Protein AF-A0A815R704-F1 (afdb_monomer_lite)

InterPro domains:
  IPR002048 EF-hand domain [PF13499] (9-71)
  IPR002048 EF-hand domain [PS50222] (6-41)
  IPR002048 EF-hand domain [PS50222] (42-77)
  IPR002048 EF-hand domain [SM00054] (10-38)
  IPR002048 EF-hand domain [SM00054] (46-74)
  IPR002048 EF-hand domain [cd00051] (10-72)
  IPR011992 EF-hand domain pair [SSF47473] (4-73)
  IPR018247 EF-Hand 1, calcium-binding site [PS00018] (19-31)

Organism: NCBI:txid392033

Secondary structure (DSSP, 8-state):
---TT--HHHHHHHHHHH-SS--SEE-HHHHHHHHHHH-TT--HHHHHHHHHHH-SS-SSSEEHHHHHHHHHH-HHHHHHHHHHHSSS--

Structure (mmCIF, N/CA/C/O backbone):
data_AF-A0A815R704-F1
#
_entry.id   AF-A0A815R704-F1
#
loop_
_atom_site.group_PDB
_atom_site.id
_atom_site.type_symbol
_atom_site.label_atom_id
_atom_site.label_alt_id
_atom_site.label_comp_id
_atom_site.label_asym_id
_atom_site.label_entity_id
_atom_site.label_seq_id
_atom_site.pdbx_PDB_ins_code
_atom_site.Cartn_x
_atom_site.Cartn_y
_atom_site.Cartn_z
_atom_site.occupancy
_atom_site.B_iso_or_equiv
_atom_site.auth_seq_id
_atom_site.auth_comp_id
_atom_site.auth_asym_id
_atom_site.auth_atom_id
_atom_site.pdbx_PDB_model_num
ATOM 1 N N . MET A 1 1 ? 15.652 3.063 -0.035 1.00 61.00 1 MET A N 1
ATOM 2 C CA . MET A 1 1 ? 14.702 2.227 -0.803 1.00 61.00 1 MET A CA 1
ATOM 3 C C . MET A 1 1 ? 14.058 1.308 0.216 1.00 61.00 1 MET A C 1
ATOM 5 O O . MET A 1 1 ? 14.807 0.735 0.997 1.00 61.00 1 MET A O 1
ATOM 9 N N . LEU A 1 2 ? 12.726 1.271 0.295 1.00 71.94 2 LEU A N 1
ATOM 10 C CA . LEU A 1 2 ? 12.023 0.529 1.347 1.00 71.94 2 LEU A CA 1
ATOM 11 C C . LEU A 1 2 ? 12.314 -0.970 1.241 1.00 71.94 2 LEU A C 1
ATOM 13 O O . LEU A 1 2 ? 12.362 -1.513 0.136 1.00 71.94 2 LEU A O 1
ATOM 17 N N . GLY A 1 3 ? 12.504 -1.632 2.376 1.00 73.19 3 GLY A N 1
ATOM 18 C CA . GLY A 1 3 ? 12.868 -3.041 2.418 1.00 73.19 3 GLY A CA 1
ATOM 19 C C . GLY A 1 3 ? 12.659 -3.680 3.791 1.00 73.19 3 GLY A C 1
ATOM 20 O O . GLY A 1 3 ? 12.096 -3.055 4.687 1.00 73.19 3 GLY A O 1
ATOM 21 N N . PRO A 1 4 ? 13.119 -4.929 3.977 1.00 75.19 4 PRO A N 1
ATOM 22 C CA . PRO A 1 4 ? 12.912 -5.674 5.218 1.00 75.19 4 PRO A CA 1
ATOM 23 C C . PRO A 1 4 ? 13.543 -5.025 6.453 1.00 75.19 4 PRO A C 1
ATOM 25 O O . PRO A 1 4 ? 13.046 -5.226 7.558 1.00 75.19 4 PRO A O 1
ATOM 28 N N . ASP A 1 5 ? 14.590 -4.228 6.246 1.00 82.06 5 ASP A N 1
ATOM 29 C CA . ASP A 1 5 ? 15.305 -3.503 7.296 1.00 82.06 5 ASP A CA 1
ATOM 30 C C . ASP A 1 5 ? 14.785 -2.068 7.496 1.00 82.06 5 ASP A C 1
ATOM 32 O O . ASP A 1 5 ? 15.339 -1.329 8.309 1.00 82.06 5 ASP A O 1
ATOM 36 N N . SER A 1 6 ? 13.736 -1.659 6.767 1.00 83.06 6 SER A N 1
ATOM 37 C CA . SER A 1 6 ? 13.125 -0.339 6.942 1.00 83.06 6 SER A CA 1
ATOM 38 C C . SER A 1 6 ? 12.450 -0.213 8.301 1.00 83.06 6 SER A C 1
ATOM 40 O O . SER A 1 6 ? 11.806 -1.150 8.793 1.00 83.06 6 SER A O 1
ATOM 42 N N . THR A 1 7 ? 12.586 0.967 8.899 1.00 89.00 7 THR A N 1
ATOM 43 C CA . THR A 1 7 ? 11.950 1.272 10.180 1.00 89.00 7 THR A CA 1
ATOM 44 C C . THR A 1 7 ? 10.447 1.472 10.008 1.00 89.00 7 THR A C 1
ATOM 46 O O . THR A 1 7 ? 9.950 1.731 8.911 1.00 89.00 7 THR A O 1
ATOM 49 N N . ASP A 1 8 ? 9.705 1.364 11.109 1.00 86.94 8 ASP A N 1
ATOM 50 C CA . ASP A 1 8 ? 8.262 1.620 11.095 1.00 86.94 8 ASP A CA 1
ATOM 51 C C . ASP A 1 8 ? 7.953 3.063 10.665 1.00 86.94 8 ASP A C 1
ATOM 53 O O . ASP A 1 8 ? 6.985 3.283 9.942 1.00 86.94 8 ASP A O 1
ATOM 57 N N . ASP A 1 9 ? 8.812 4.023 11.026 1.00 88.62 9 ASP A N 1
ATOM 58 C CA . ASP A 1 9 ? 8.691 5.422 10.605 1.00 88.62 9 ASP A CA 1
ATOM 59 C C . ASP A 1 9 ? 8.870 5.594 9.089 1.00 88.62 9 ASP A C 1
ATOM 61 O O . ASP A 1 9 ? 8.056 6.262 8.455 1.00 88.62 9 ASP A O 1
ATOM 65 N N . GLU A 1 10 ? 9.877 4.954 8.479 1.00 86.81 10 GLU A N 1
ATOM 66 C CA . GLU A 1 10 ? 10.090 5.010 7.021 1.00 86.81 10 GLU A CA 1
ATOM 67 C C . GLU A 1 10 ? 8.910 4.393 6.254 1.00 86.81 10 GLU A C 1
ATOM 69 O O . GLU A 1 10 ? 8.494 4.894 5.207 1.00 86.81 10 GLU A O 1
ATOM 74 N N . ILE A 1 11 ? 8.355 3.300 6.783 1.00 86.38 11 ILE A N 1
ATOM 75 C CA . ILE A 1 11 ? 7.188 2.628 6.205 1.00 86.38 11 ILE A CA 1
ATOM 76 C C . ILE A 1 11 ? 5.942 3.506 6.346 1.00 86.38 11 ILE A C 1
ATOM 78 O O . ILE A 1 11 ? 5.162 3.608 5.400 1.00 86.38 11 ILE A O 1
ATOM 82 N N . HIS A 1 12 ? 5.762 4.157 7.494 1.00 89.25 12 HIS A N 1
ATOM 83 C CA . HIS A 1 12 ? 4.641 5.057 7.746 1.00 89.25 12 HIS A CA 1
ATOM 84 C C . HIS A 1 12 ? 4.709 6.321 6.879 1.00 89.25 12 HIS A C 1
ATOM 86 O O . HIS A 1 12 ? 3.695 6.754 6.330 1.00 89.25 12 HIS A O 1
ATOM 92 N N . GLU A 1 13 ? 5.892 6.916 6.722 1.00 88.56 13 GLU A N 1
ATOM 93 C CA . GLU A 1 13 ? 6.095 8.070 5.843 1.00 88.56 13 GLU A CA 1
ATOM 94 C C . GLU A 1 13 ? 5.761 7.704 4.395 1.00 88.56 13 GLU A C 1
ATOM 96 O O . GLU A 1 13 ? 4.979 8.394 3.743 1.00 88.56 13 GLU A O 1
ATOM 101 N N . ALA A 1 14 ? 6.265 6.563 3.920 1.00 85.94 14 ALA A N 1
ATOM 102 C CA . ALA A 1 14 ? 5.929 6.059 2.598 1.00 85.94 14 ALA A CA 1
ATOM 103 C C . ALA A 1 14 ? 4.427 5.806 2.434 1.00 85.94 14 ALA A C 1
ATOM 105 O O . ALA A 1 14 ? 3.855 6.208 1.427 1.00 85.94 14 ALA A O 1
ATOM 106 N N . PHE A 1 15 ? 3.782 5.190 3.426 1.00 87.19 15 PHE A N 1
ATOM 107 C CA . PHE A 1 15 ? 2.338 4.968 3.430 1.00 87.19 15 PHE A CA 1
ATOM 108 C C . PHE A 1 15 ? 1.566 6.286 3.301 1.00 87.19 15 PHE A C 1
ATOM 110 O O . PHE A 1 15 ? 0.669 6.396 2.478 1.00 87.19 15 PHE A O 1
ATOM 117 N N . THR A 1 16 ? 1.971 7.312 4.049 1.00 88.62 16 THR A N 1
ATOM 118 C CA . THR A 1 16 ? 1.319 8.631 4.024 1.00 88.62 16 THR A CA 1
ATOM 119 C C . THR A 1 16 ? 1.506 9.343 2.680 1.00 88.62 16 THR A C 1
ATOM 121 O O . THR A 1 16 ? 0.642 10.093 2.244 1.00 88.62 16 THR A O 1
ATOM 124 N N . ILE A 1 17 ? 2.635 9.121 2.001 1.00 86.50 17 ILE A N 1
ATOM 125 C CA . ILE A 1 17 ? 2.882 9.656 0.652 1.00 86.50 17 ILE A CA 1
ATOM 126 C C . ILE A 1 17 ? 2.025 8.932 -0.401 1.00 86.50 17 ILE A C 1
ATOM 128 O O . ILE A 1 17 ? 1.677 9.522 -1.426 1.00 86.50 17 ILE A O 1
ATOM 132 N N . LEU A 1 18 ? 1.725 7.652 -0.169 1.00 83.94 18 LEU A N 1
ATOM 133 C CA . LEU A 1 18 ? 0.946 6.798 -1.064 1.00 83.94 18 LEU A CA 1
ATOM 134 C C . LEU A 1 18 ? -0.557 7.045 -0.968 1.00 83.94 18 LEU A C 1
ATOM 136 O O . LEU A 1 18 ? -1.211 7.100 -2.009 1.00 83.94 18 LEU A O 1
ATOM 140 N N . ASP A 1 19 ? -1.053 7.179 0.262 1.00 88.62 19 ASP A N 1
ATOM 141 C CA . ASP A 1 19 ? -2.454 7.398 0.627 1.00 88.62 19 ASP A CA 1
ATOM 142 C C . ASP A 1 19 ? -2.870 8.823 0.240 1.00 88.62 19 ASP A C 1
ATOM 144 O O . ASP A 1 19 ? -2.870 9.765 1.038 1.00 88.62 19 ASP A O 1
ATOM 148 N N . ALA A 1 20 ? -3.133 9.009 -1.051 1.00 87.38 20 ALA A N 1
ATOM 149 C CA . ALA A 1 20 ? -3.340 10.322 -1.641 1.00 87.38 20 ALA A CA 1
ATOM 150 C C . ALA A 1 20 ? -4.693 10.907 -1.228 1.00 87.38 20 ALA A C 1
ATOM 152 O O . ALA A 1 20 ? -4.847 12.132 -1.174 1.00 87.38 20 ALA A O 1
ATOM 153 N N . ASP A 1 21 ? -5.669 10.042 -0.956 1.00 89.00 21 ASP A N 1
ATOM 154 C CA . ASP A 1 21 ? -6.996 10.434 -0.500 1.00 89.00 21 ASP A CA 1
ATOM 155 C C . ASP A 1 21 ? -7.134 10.485 1.033 1.00 89.00 21 ASP A C 1
ATOM 157 O O . ASP A 1 21 ? -8.136 11.006 1.529 1.00 89.00 21 ASP A O 1
ATOM 161 N N . ASN A 1 22 ? -6.092 10.090 1.777 1.00 88.12 22 ASN A N 1
ATOM 162 C CA . ASN A 1 22 ? -6.070 10.002 3.241 1.00 88.12 22 ASN A CA 1
ATOM 163 C C . ASN A 1 22 ? -7.175 9.084 3.790 1.00 88.12 22 ASN A C 1
ATOM 165 O O . ASN A 1 22 ? -7.760 9.356 4.847 1.00 88.12 22 ASN A O 1
ATOM 169 N N . SER A 1 23 ? -7.493 8.012 3.067 1.00 89.38 23 SER A N 1
ATOM 170 C CA . SER A 1 23 ? -8.462 7.003 3.492 1.00 89.38 23 SER A CA 1
ATOM 171 C C . SER A 1 23 ? -7.930 6.107 4.616 1.00 89.38 23 SER A C 1
ATOM 173 O O . SER A 1 23 ? -8.714 5.425 5.285 1.00 89.38 23 SER A O 1
ATOM 175 N N . GLY A 1 24 ? -6.615 6.114 4.859 1.00 89.44 24 GLY A N 1
ATOM 176 C CA . GLY A 1 24 ? -5.932 5.231 5.802 1.00 89.44 24 GLY A CA 1
ATOM 177 C C . GLY A 1 24 ? -5.697 3.824 5.250 1.00 89.44 24 GLY A C 1
ATOM 178 O O . GLY A 1 24 ? -5.331 2.920 6.011 1.00 89.44 24 GLY A O 1
ATOM 179 N N . GLN A 1 25 ? -5.928 3.619 3.951 1.00 92.44 25 GLN A N 1
ATOM 180 C CA . GLN A 1 25 ? -5.783 2.357 3.229 1.00 92.44 25 GLN A CA 1
ATOM 181 C C . GLN A 1 25 ? -5.218 2.647 1.839 1.00 92.44 25 GLN A C 1
ATOM 183 O O . GLN A 1 25 ? -5.442 3.716 1.299 1.00 92.44 25 GLN A O 1
ATOM 188 N N . LEU A 1 26 ? -4.477 1.700 1.267 1.00 89.31 26 LEU A N 1
ATOM 189 C CA . LEU A 1 26 ? -3.918 1.843 -0.074 1.00 89.31 26 LEU A CA 1
ATOM 190 C C . LEU A 1 26 ? -4.678 0.979 -1.060 1.00 89.31 26 LEU A C 1
ATOM 192 O O . LEU A 1 26 ? -4.684 -0.252 -0.937 1.00 89.31 26 LEU A O 1
ATOM 196 N N . ASP A 1 27 ? -5.268 1.616 -2.062 1.00 89.38 27 ASP A N 1
ATOM 197 C CA . ASP A 1 27 ? -5.899 0.909 -3.167 1.00 89.38 27 ASP A CA 1
ATOM 198 C C . ASP A 1 27 ? -4.873 0.473 -4.237 1.00 89.38 27 ASP A C 1
ATOM 200 O O . ASP A 1 27 ? -3.681 0.807 -4.216 1.00 89.38 27 ASP A O 1
ATOM 204 N N . VAL A 1 28 ? -5.332 -0.308 -5.219 1.00 86.88 28 VAL A N 1
ATOM 205 C CA . VAL A 1 28 ? -4.469 -0.766 -6.320 1.00 86.88 28 VAL A CA 1
ATOM 206 C C . VAL A 1 28 ? -3.904 0.388 -7.158 1.00 86.88 28 VAL A C 1
ATOM 208 O O . VAL A 1 28 ? -2.796 0.274 -7.681 1.00 86.88 28 VAL A O 1
ATOM 211 N N . ASN A 1 29 ? -4.634 1.497 -7.290 1.00 87.12 29 ASN A N 1
ATOM 212 C CA . ASN A 1 29 ? -4.232 2.648 -8.093 1.00 87.12 29 ASN A CA 1
ATOM 213 C C . ASN A 1 29 ? -3.128 3.450 -7.395 1.00 87.12 29 ASN A C 1
ATOM 215 O O . ASN A 1 29 ? -2.221 3.956 -8.054 1.00 87.12 29 ASN A O 1
ATOM 219 N N . GLU A 1 30 ? -3.192 3.567 -6.073 1.00 88.69 30 GLU A N 1
ATOM 220 C CA . GLU A 1 30 ? -2.191 4.217 -5.232 1.00 88.69 30 GLU A CA 1
ATOM 221 C C . GLU A 1 30 ? -0.906 3.397 -5.185 1.00 88.69 30 GLU A C 1
ATOM 223 O O . GLU A 1 30 ? 0.180 3.923 -5.444 1.00 88.69 30 GLU A O 1
ATOM 228 N N . LEU A 1 31 ? -1.025 2.080 -5.006 1.00 82.75 31 LEU A N 1
ATOM 229 C CA . LEU A 1 31 ? 0.112 1.164 -5.089 1.00 82.75 31 LEU A CA 1
ATOM 230 C C . LEU A 1 31 ? 0.756 1.181 -6.484 1.00 82.75 31 LEU A C 1
ATOM 232 O O . LEU A 1 31 ? 1.984 1.211 -6.597 1.00 82.75 31 LEU A O 1
ATOM 236 N N . ALA A 1 32 ? -0.044 1.239 -7.553 1.00 81.75 32 ALA A N 1
ATOM 237 C CA . ALA A 1 32 ? 0.450 1.295 -8.930 1.00 81.75 32 ALA A CA 1
ATOM 238 C C . ALA A 1 32 ? 1.278 2.549 -9.247 1.00 81.75 32 ALA A C 1
ATOM 240 O O . ALA A 1 32 ? 2.057 2.528 -10.198 1.00 81.75 32 ALA A O 1
ATOM 241 N N . LYS A 1 33 ? 1.161 3.631 -8.469 1.00 78.38 33 LYS A N 1
ATOM 242 C CA . LYS A 1 33 ? 1.967 4.844 -8.685 1.00 78.38 33 LYS A CA 1
ATOM 243 C C . LYS A 1 33 ? 3.408 4.698 -8.203 1.00 78.38 33 LYS A C 1
ATOM 245 O O . LYS A 1 33 ? 4.291 5.354 -8.746 1.00 78.38 33 LYS A O 1
ATOM 250 N N . VAL A 1 34 ? 3.656 3.860 -7.196 1.00 72.19 34 VAL A N 1
ATOM 251 C CA . VAL A 1 34 ? 4.957 3.819 -6.503 1.00 72.19 34 VAL A CA 1
ATOM 252 C C . VAL A 1 34 ? 5.627 2.464 -6.562 1.00 72.19 34 VAL A C 1
ATOM 254 O O . VAL A 1 34 ? 6.854 2.411 -6.631 1.00 72.19 34 VAL A O 1
ATOM 257 N N . ILE A 1 35 ? 4.868 1.370 -6.606 1.00 72.31 35 ILE A N 1
ATOM 258 C CA . ILE A 1 35 ? 5.457 0.042 -6.769 1.00 72.31 35 ILE A CA 1
ATOM 259 C C . ILE A 1 35 ? 6.348 -0.025 -8.024 1.00 72.31 35 ILE A C 1
ATOM 261 O O . ILE A 1 35 ? 7.446 -0.550 -7.887 1.00 72.31 35 ILE A O 1
ATOM 265 N N . PRO A 1 36 ? 6.019 0.580 -9.187 1.00 68.31 36 PRO A N 1
ATOM 266 C CA . PRO A 1 36 ? 6.938 0.624 -10.331 1.00 68.31 36 PRO A CA 1
ATOM 267 C C . PRO A 1 36 ? 8.256 1.371 -10.074 1.00 68.31 36 PRO A C 1
ATOM 269 O O . PRO A 1 36 ? 9.268 1.061 -10.695 1.00 68.31 36 PRO A O 1
ATOM 272 N N . ALA A 1 37 ? 8.284 2.333 -9.146 1.00 66.88 37 ALA A N 1
ATOM 273 C CA . ALA A 1 37 ? 9.520 3.021 -8.762 1.00 66.88 37 ALA A CA 1
ATOM 274 C C . ALA A 1 37 ? 10.441 2.133 -7.901 1.00 66.88 37 ALA A C 1
ATOM 276 O O . ALA A 1 37 ? 11.647 2.368 -7.835 1.00 66.88 37 ALA A O 1
ATOM 277 N N . ILE A 1 38 ? 9.877 1.114 -7.245 1.00 64.94 38 ILE A N 1
ATOM 278 C CA . ILE A 1 38 ? 10.596 0.152 -6.399 1.00 64.94 38 ILE A CA 1
ATOM 279 C C . ILE A 1 38 ? 10.893 -1.143 -7.180 1.00 64.94 38 ILE A C 1
ATOM 281 O O . ILE A 1 38 ? 11.957 -1.737 -7.022 1.00 64.94 38 ILE A O 1
ATOM 285 N N . MET A 1 39 ? 9.963 -1.561 -8.039 1.00 65.44 39 MET A N 1
ATOM 286 C CA . MET A 1 39 ? 9.975 -2.766 -8.864 1.00 65.44 39 MET A CA 1
ATOM 287 C C . MET A 1 39 ? 9.392 -2.451 -10.255 1.00 65.44 39 MET A C 1
ATOM 289 O O . MET A 1 39 ? 8.181 -2.600 -10.461 1.00 65.44 39 MET A O 1
ATOM 293 N N . PRO A 1 40 ? 10.233 -2.033 -11.216 1.00 66.38 40 PRO A N 1
ATOM 294 C CA . PRO A 1 40 ? 9.790 -1.543 -12.525 1.00 66.38 40 PRO A CA 1
ATOM 295 C C . PRO A 1 40 ? 9.047 -2.579 -13.380 1.00 66.38 40 PRO A C 1
ATOM 297 O O . 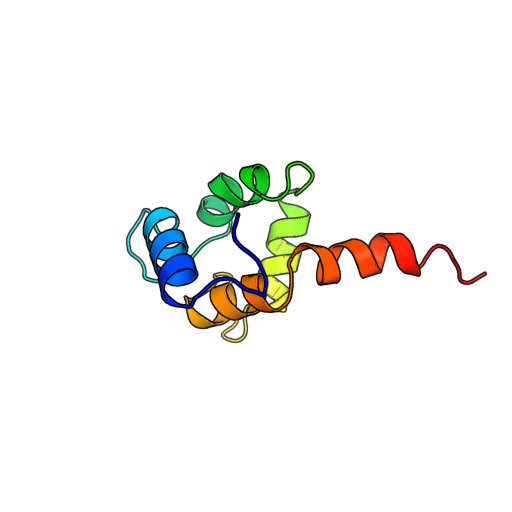PRO A 1 40 ? 8.260 -2.192 -14.238 1.00 66.38 40 PRO A O 1
ATOM 300 N N . ASP A 1 41 ? 9.225 -3.874 -13.107 1.00 69.12 41 ASP A N 1
ATOM 301 C CA . ASP A 1 41 ? 8.577 -4.968 -13.846 1.00 69.12 41 ASP A CA 1
ATOM 302 C C . ASP A 1 41 ? 7.215 -5.389 -13.257 1.00 69.12 41 ASP A C 1
ATOM 304 O O . ASP A 1 41 ? 6.642 -6.409 -13.644 1.00 69.12 41 ASP A O 1
ATOM 308 N N . THR A 1 42 ? 6.678 -4.632 -12.294 1.00 72.25 42 THR A N 1
ATOM 309 C CA . THR A 1 42 ? 5.399 -4.980 -11.661 1.00 72.25 42 THR A CA 1
ATOM 310 C C . THR A 1 42 ? 4.220 -4.607 -12.556 1.00 72.25 42 THR A C 1
ATOM 312 O O . THR A 1 42 ? 4.037 -3.445 -12.915 1.00 72.25 42 THR A O 1
ATOM 315 N N . THR A 1 43 ? 3.370 -5.586 -12.869 1.00 80.81 43 THR A N 1
ATOM 316 C CA . THR A 1 43 ? 2.122 -5.371 -13.620 1.00 80.81 43 THR A CA 1
ATOM 317 C C . THR A 1 43 ? 0.923 -5.165 -12.689 1.00 80.81 43 THR A C 1
ATOM 319 O O . THR A 1 43 ? 0.968 -5.532 -11.514 1.00 80.81 43 THR A O 1
ATOM 322 N N . LEU A 1 44 ? -0.190 -4.633 -13.212 1.00 82.06 44 LEU A N 1
ATOM 323 C CA . LEU A 1 44 ? -1.450 -4.523 -12.458 1.00 82.06 44 LEU A CA 1
ATOM 324 C C . LEU A 1 44 ? -1.942 -5.880 -11.927 1.00 82.06 44 LEU A C 1
ATOM 326 O O . LEU A 1 44 ? -2.432 -5.956 -10.804 1.00 82.06 44 LEU A O 1
ATOM 330 N N . ASP A 1 45 ? -1.776 -6.960 -12.694 1.00 82.38 45 ASP A N 1
ATOM 331 C CA . ASP A 1 45 ? -2.132 -8.317 -12.256 1.00 82.38 45 ASP A CA 1
ATOM 332 C C . ASP A 1 45 ? -1.272 -8.774 -11.067 1.00 82.38 45 ASP A C 1
ATOM 334 O O . ASP A 1 45 ? -1.771 -9.315 -10.073 1.00 82.38 45 ASP A O 1
ATOM 338 N N . THR A 1 46 ? 0.025 -8.460 -11.118 1.00 78.31 46 THR A N 1
ATOM 339 C CA . THR A 1 46 ? 0.949 -8.708 -10.012 1.00 78.31 46 THR A CA 1
ATOM 340 C C . THR A 1 46 ? 0.553 -7.908 -8.771 1.00 78.31 46 THR A C 1
ATOM 342 O O . THR A 1 46 ? 0.535 -8.472 -7.680 1.00 78.31 46 THR A O 1
ATOM 345 N N . LEU A 1 47 ? 0.167 -6.635 -8.920 1.00 81.00 47 LEU A N 1
ATOM 346 C CA . LEU A 1 47 ? -0.319 -5.804 -7.811 1.00 81.00 47 LEU A CA 1
ATOM 347 C C . LEU A 1 47 ? -1.591 -6.372 -7.185 1.00 81.00 47 LEU A C 1
ATOM 349 O O . LEU A 1 47 ? -1.663 -6.508 -5.968 1.00 81.00 47 LEU A O 1
ATOM 353 N N . HIS A 1 48 ? -2.568 -6.778 -7.996 1.00 83.75 48 HIS A N 1
ATOM 354 C CA . HIS A 1 48 ? -3.771 -7.438 -7.491 1.00 83.75 48 HIS A CA 1
ATOM 355 C C . HIS A 1 48 ? -3.447 -8.734 -6.742 1.00 83.75 48 HIS A C 1
ATOM 357 O O . HIS A 1 48 ? -4.038 -9.010 -5.697 1.00 83.75 48 HIS A O 1
ATOM 363 N N . THR A 1 49 ? -2.495 -9.519 -7.247 1.00 82.19 49 THR A N 1
ATOM 364 C CA . THR A 1 49 ? -2.027 -10.740 -6.583 1.00 82.19 49 THR A 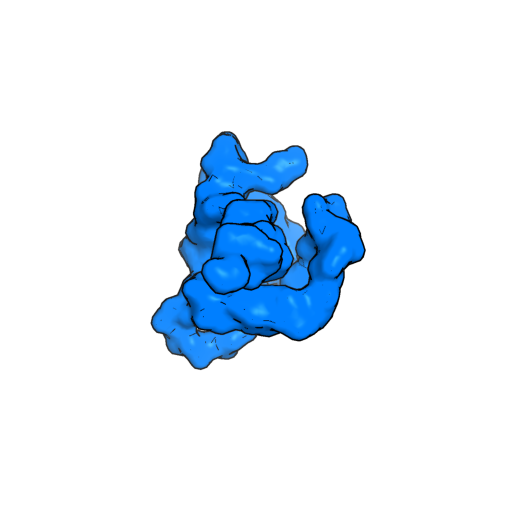CA 1
ATOM 365 C C . THR A 1 49 ? -1.323 -10.430 -5.259 1.00 82.19 49 THR A C 1
ATOM 367 O O . THR A 1 49 ? -1.546 -11.134 -4.275 1.00 82.19 49 THR A O 1
ATOM 370 N N . MET A 1 50 ? -0.513 -9.367 -5.207 1.00 79.75 50 MET A N 1
ATOM 371 C CA . MET A 1 50 ? 0.121 -8.893 -3.974 1.00 79.75 50 MET A CA 1
ATOM 372 C C . MET A 1 50 ? -0.931 -8.472 -2.949 1.00 79.75 50 MET A C 1
ATOM 374 O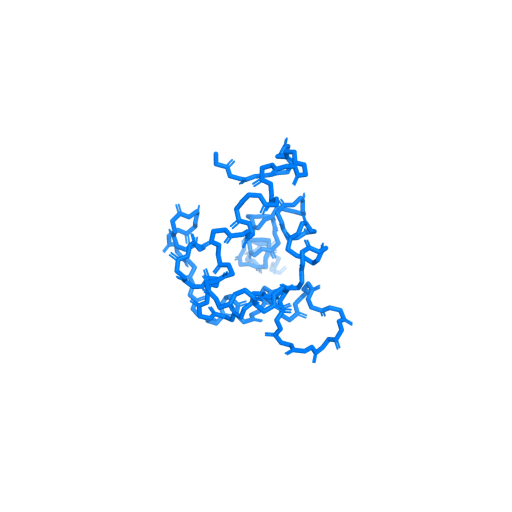 O . MET A 1 50 ? -0.902 -8.977 -1.830 1.00 79.75 50 MET A O 1
ATOM 378 N N . ILE A 1 51 ? -1.884 -7.615 -3.332 1.00 84.62 51 ILE A N 1
ATOM 379 C CA . ILE A 1 51 ? -2.946 -7.140 -2.436 1.00 84.62 51 ILE A CA 1
ATOM 380 C C . ILE A 1 51 ? -3.682 -8.336 -1.847 1.00 84.62 51 ILE A C 1
ATOM 382 O O . ILE A 1 51 ? -3.624 -8.531 -0.643 1.00 84.62 51 ILE A O 1
ATOM 386 N N . ARG A 1 52 ? -4.225 -9.232 -2.681 1.00 83.94 52 ARG A N 1
ATOM 387 C CA . ARG A 1 52 ? -4.965 -10.426 -2.225 1.00 83.94 52 ARG A CA 1
ATOM 388 C C . ARG A 1 52 ? -4.201 -11.320 -1.249 1.00 83.94 52 ARG A C 1
ATOM 390 O O . ARG A 1 52 ? -4.812 -12.109 -0.534 1.00 83.94 52 ARG A O 1
ATOM 397 N N . ARG A 1 53 ? -2.870 -11.278 -1.272 1.00 81.88 53 ARG A N 1
ATOM 398 C CA . ARG A 1 53 ? -2.027 -12.104 -0.411 1.00 81.88 53 ARG A CA 1
ATOM 399 C C . ARG A 1 53 ? -1.818 -11.498 0.975 1.00 81.88 53 ARG A C 1
ATOM 401 O O . ARG A 1 53 ? -1.648 -12.248 1.940 1.00 81.88 53 ARG A O 1
ATOM 408 N N . TYR A 1 54 ? -1.778 -10.173 1.065 1.00 83.56 54 TYR A N 1
ATOM 409 C CA . TYR A 1 54 ? -1.524 -9.454 2.314 1.00 83.56 54 TYR A CA 1
ATOM 410 C C . TYR A 1 54 ? -2.787 -8.847 2.927 1.00 83.56 54 TYR A C 1
ATOM 412 O O . TYR A 1 54 ? -2.804 -8.686 4.146 1.00 83.56 54 TYR A O 1
ATOM 420 N N . ASP A 1 55 ? -3.817 -8.620 2.113 1.00 85.81 55 ASP A N 1
ATOM 421 C CA . ASP A 1 55 ? -5.182 -8.246 2.475 1.00 85.81 55 ASP A CA 1
ATOM 422 C C . ASP A 1 55 ? -5.817 -9.364 3.320 1.00 85.81 55 ASP A C 1
ATOM 424 O O . ASP A 1 55 ? -6.161 -10.446 2.832 1.00 85.81 55 ASP A O 1
ATOM 428 N N . LYS A 1 56 ? -5.895 -9.130 4.631 1.00 86.06 56 LYS A N 1
ATOM 429 C CA . LYS A 1 56 ? -6.474 -10.070 5.599 1.00 86.06 56 LYS A CA 1
ATOM 430 C C . LYS A 1 56 ? -7.922 -9.752 5.926 1.00 86.06 56 LYS A C 1
ATOM 432 O O . LYS A 1 56 ? -8.623 -10.632 6.430 1.00 86.06 56 LYS A O 1
ATOM 437 N N . ASN A 1 57 ? -8.334 -8.505 5.741 1.00 85.69 57 ASN A N 1
ATOM 438 C CA . ASN A 1 57 ? -9.693 -8.050 6.009 1.00 85.69 57 ASN A CA 1
ATOM 439 C C . ASN A 1 57 ? -10.611 -8.181 4.776 1.00 85.69 57 ASN A C 1
ATOM 441 O O . ASN A 1 57 ? -11.823 -8.031 4.920 1.00 85.69 57 ASN A O 1
ATOM 445 N N . TYR A 1 58 ? -10.059 -8.580 3.628 1.00 85.56 58 TYR A N 1
ATOM 446 C CA . TYR A 1 58 ? -10.723 -8.819 2.348 1.00 85.56 58 TYR A CA 1
ATOM 447 C C . TYR A 1 58 ? -11.432 -7.584 1.784 1.00 85.56 58 TYR A C 1
ATOM 449 O O . TYR A 1 58 ? -12.485 -7.703 1.146 1.00 85.56 58 TYR A O 1
ATOM 457 N N . ASP A 1 59 ? -10.875 -6.397 2.020 1.00 88.56 59 ASP A N 1
ATOM 458 C CA . ASP A 1 59 ? -11.419 -5.139 1.505 1.00 88.56 59 ASP A CA 1
ATOM 459 C C . ASP A 1 59 ? -10.821 -4.725 0.147 1.00 88.56 59 ASP A C 1
ATOM 461 O O . ASP A 1 59 ? -11.273 -3.747 -0.451 1.00 88.56 59 ASP A O 1
ATOM 465 N N . ASN A 1 60 ? -9.893 -5.525 -0.393 1.00 86.94 60 ASN A N 1
ATOM 466 C CA . ASN A 1 60 ? -9.120 -5.273 -1.611 1.00 86.94 60 ASN A CA 1
ATOM 467 C C . ASN A 1 60 ? -8.217 -4.033 -1.543 1.00 86.94 60 ASN A C 1
ATOM 469 O O . ASN A 1 60 ? -7.835 -3.493 -2.586 1.00 86.94 60 ASN A O 1
ATOM 473 N N . GLN A 1 61 ? -7.864 -3.600 -0.341 1.00 90.69 61 GLN A N 1
ATOM 474 C CA . GLN A 1 61 ? -6.941 -2.515 -0.053 1.00 90.69 61 GLN A CA 1
ATOM 475 C C . GLN A 1 61 ? -5.885 -3.018 0.939 1.00 90.69 61 GLN A C 1
ATOM 477 O O . GLN A 1 61 ? -5.944 -4.144 1.427 1.00 90.69 61 GLN A O 1
ATOM 482 N N . LEU A 1 62 ? -4.851 -2.216 1.183 1.00 90.06 62 LEU A N 1
ATOM 483 C CA . LEU A 1 62 ? -3.856 -2.515 2.209 1.00 90.06 62 LEU A CA 1
ATOM 484 C C . LEU A 1 62 ? -3.880 -1.431 3.271 1.00 90.06 62 LEU A C 1
ATOM 486 O O . LEU A 1 62 ? -3.505 -0.289 3.011 1.00 90.06 62 LEU A O 1
ATOM 490 N N . ASN A 1 63 ? -4.248 -1.792 4.494 1.00 91.69 63 ASN A N 1
ATOM 491 C CA . ASN A 1 63 ? -4.012 -0.907 5.631 1.00 91.69 63 ASN A CA 1
ATOM 492 C C . ASN A 1 63 ? -2.514 -0.874 5.994 1.00 91.69 63 ASN A C 1
ATOM 494 O O . ASN A 1 63 ? -1.717 -1.709 5.556 1.00 91.69 63 ASN A O 1
ATOM 498 N N . LEU A 1 64 ? -2.119 0.075 6.847 1.00 89.94 64 LEU A N 1
ATOM 499 C CA . LEU A 1 64 ? -0.722 0.262 7.260 1.00 89.94 64 LEU A CA 1
ATOM 500 C C . LEU A 1 64 ? -0.055 -1.030 7.765 1.00 89.94 64 LEU A C 1
ATOM 502 O O . LEU A 1 64 ? 1.113 -1.287 7.467 1.00 89.94 64 LEU A O 1
ATOM 506 N N . ASN A 1 65 ? -0.776 -1.865 8.516 1.00 90.38 65 ASN A N 1
ATOM 507 C CA . ASN A 1 65 ? -0.222 -3.107 9.053 1.00 90.38 65 ASN A CA 1
ATOM 508 C C . ASN A 1 65 ? 0.042 -4.133 7.938 1.00 90.38 65 ASN A C 1
ATOM 510 O O . ASN A 1 65 ? 1.079 -4.798 7.919 1.00 90.38 65 ASN A O 1
ATOM 514 N N . GLU A 1 66 ? -0.867 -4.251 6.976 1.00 89.44 66 GLU A N 1
ATOM 515 C CA . GLU A 1 66 ? -0.709 -5.145 5.826 1.00 89.44 66 GLU A CA 1
ATOM 516 C C . GLU A 1 66 ? 0.397 -4.665 4.888 1.00 89.44 66 GLU A C 1
ATOM 518 O O . GLU A 1 66 ? 1.241 -5.467 4.480 1.00 89.44 66 GLU A O 1
ATOM 523 N N . PHE A 1 67 ? 0.470 -3.355 4.643 1.00 86.62 67 PHE A N 1
ATOM 524 C CA . PHE A 1 67 ? 1.554 -2.733 3.889 1.00 86.62 67 PHE A CA 1
ATOM 525 C C . PHE A 1 67 ? 2.915 -2.951 4.566 1.00 86.62 67 PHE A C 1
ATOM 527 O O . PHE A 1 67 ? 3.877 -3.368 3.924 1.00 86.62 67 PHE A O 1
ATOM 534 N N . THR A 1 68 ? 2.990 -2.792 5.890 1.00 87.00 68 THR A N 1
ATOM 535 C CA . THR A 1 68 ? 4.207 -3.071 6.669 1.00 87.00 68 THR A CA 1
ATOM 536 C C . THR A 1 68 ? 4.649 -4.522 6.507 1.00 87.00 68 THR A C 1
ATOM 538 O O . THR A 1 68 ? 5.834 -4.798 6.320 1.00 87.00 68 THR A O 1
ATOM 541 N N . ARG A 1 69 ? 3.708 -5.473 6.533 1.00 84.31 69 ARG A N 1
ATOM 542 C CA . ARG A 1 69 ? 4.007 -6.896 6.307 1.00 84.31 69 ARG A CA 1
ATOM 543 C C . ARG A 1 69 ? 4.466 -7.176 4.880 1.00 84.31 69 ARG A C 1
ATOM 545 O O . ARG A 1 69 ? 5.301 -8.058 4.703 1.00 84.31 69 ARG A O 1
ATOM 552 N N . LEU A 1 70 ? 3.959 -6.443 3.895 1.00 82.19 70 LEU A N 1
ATOM 553 C CA . LEU A 1 70 ? 4.405 -6.526 2.506 1.00 82.19 70 LEU A CA 1
ATOM 554 C C . LEU A 1 70 ? 5.850 -6.017 2.351 1.00 82.19 70 LEU A C 1
ATOM 556 O O . LEU A 1 70 ? 6.684 -6.708 1.764 1.00 82.19 70 LEU A O 1
ATOM 560 N N . ILE A 1 71 ? 6.189 -4.872 2.955 1.00 81.88 71 ILE A N 1
ATOM 561 C CA . ILE A 1 71 ? 7.550 -4.310 2.923 1.00 81.88 71 ILE A CA 1
ATOM 562 C C . ILE A 1 71 ? 8.535 -5.202 3.690 1.00 81.88 71 ILE A C 1
ATOM 564 O O . ILE A 1 71 ? 9.585 -5.571 3.160 1.00 81.88 71 ILE A O 1
ATOM 568 N N . LYS A 1 72 ? 8.166 -5.625 4.906 1.00 80.56 72 LYS A N 1
ATOM 569 C CA . LYS A 1 72 ? 9.014 -6.466 5.764 1.00 80.56 72 LYS A CA 1
ATOM 570 C C . LYS A 1 72 ? 9.125 -7.916 5.296 1.00 80.56 72 LYS A C 1
ATOM 572 O O . LYS A 1 72 ? 10.167 -8.543 5.469 1.00 80.56 72 LYS A O 1
ATOM 577 N N . GLY A 1 73 ? 8.071 -8.450 4.679 1.00 74.25 73 GLY A N 1
ATOM 578 C CA . GLY A 1 73 ? 8.060 -9.782 4.066 1.00 74.25 73 GLY A CA 1
ATOM 579 C C . GLY A 1 73 ? 8.952 -9.876 2.826 1.00 74.25 73 GLY A C 1
ATOM 580 O O . GLY A 1 73 ? 9.434 -10.957 2.490 1.00 74.25 73 GLY A O 1
ATOM 581 N N . GLY A 1 74 ? 9.252 -8.731 2.207 1.00 66.25 74 GLY A N 1
ATOM 582 C CA . GLY A 1 74 ? 10.068 -8.625 1.012 1.00 66.25 74 GLY A CA 1
ATOM 583 C C . GLY A 1 74 ? 9.236 -8.874 -0.240 1.00 66.25 74 GLY A C 1
ATOM 584 O O . GLY A 1 74 ? 9.046 -10.016 -0.654 1.00 66.25 74 GLY A O 1
ATOM 585 N N . ILE A 1 75 ? 8.830 -7.786 -0.896 1.00 62.94 75 ILE A N 1
ATOM 586 C CA . ILE A 1 75 ? 8.099 -7.804 -2.173 1.00 62.94 75 ILE A CA 1
ATOM 587 C C . ILE A 1 75 ? 8.831 -8.670 -3.225 1.00 62.94 75 ILE A C 1
ATOM 589 O O . ILE A 1 75 ? 8.212 -9.434 -3.962 1.00 62.94 75 ILE A O 1
ATOM 593 N N . GLY A 1 76 ? 10.170 -8.639 -3.226 1.00 54.12 76 GLY A N 1
ATOM 594 C CA . GLY A 1 76 ? 11.007 -9.432 -4.132 1.00 54.12 76 GLY A CA 1
ATOM 595 C C . GLY A 1 76 ? 11.123 -10.924 -3.797 1.00 54.12 76 GLY A C 1
ATOM 596 O O . GLY A 1 76 ? 11.485 -11.703 -4.673 1.00 54.12 76 GLY A O 1
ATOM 597 N N . ARG A 1 77 ? 10.817 -11.362 -2.567 1.00 54.62 77 ARG A N 1
ATOM 598 C CA . ARG A 1 77 ? 10.871 -12.794 -2.214 1.00 54.62 77 ARG A CA 1
ATOM 599 C C . ARG A 1 77 ? 9.565 -13.509 -2.517 1.00 54.62 77 ARG A C 1
ATOM 601 O O . ARG A 1 77 ? 9.597 -14.684 -2.838 1.00 54.62 77 ARG A O 1
ATOM 608 N N . ASP A 1 78 ? 8.427 -12.826 -2.467 1.00 55.69 78 ASP A N 1
ATOM 609 C CA . ASP A 1 78 ? 7.146 -13.527 -2.584 1.00 55.69 78 ASP A CA 1
ATOM 610 C C . ASP A 1 78 ? 6.588 -13.636 -4.010 1.00 55.69 78 ASP A C 1
ATOM 612 O O . ASP A 1 78 ? 5.779 -14.525 -4.281 1.00 55.69 78 ASP A O 1
ATOM 616 N N . VAL A 1 79 ? 7.044 -12.781 -4.932 1.00 54.53 79 VAL A N 1
ATOM 617 C CA . VAL A 1 79 ? 6.622 -12.810 -6.346 1.00 54.53 79 VAL A CA 1
ATOM 618 C C . VAL A 1 79 ? 7.606 -13.589 -7.216 1.00 54.53 79 VAL A C 1
ATOM 620 O O . VAL A 1 79 ? 7.195 -14.411 -8.027 1.00 54.53 79 VAL A O 1
ATOM 623 N N . VAL A 1 80 ? 8.913 -13.408 -6.998 1.00 54.06 80 VAL A N 1
ATOM 624 C CA . VAL A 1 80 ? 9.957 -14.083 -7.789 1.00 54.06 80 VAL A CA 1
ATOM 625 C C . VAL A 1 80 ? 9.994 -15.591 -7.508 1.00 54.06 80 VAL A C 1
ATOM 627 O O . VAL A 1 80 ? 10.275 -16.377 -8.409 1.00 54.06 80 VAL A O 1
ATOM 630 N N . TYR A 1 81 ? 9.648 -16.031 -6.290 1.00 51.88 81 TYR A N 1
ATOM 631 C CA . TYR A 1 81 ? 9.683 -17.455 -5.932 1.00 51.88 81 TYR A CA 1
ATOM 632 C C . TYR A 1 81 ? 8.685 -18.311 -6.727 1.00 51.88 81 TYR A C 1
ATOM 634 O O . TYR A 1 81 ? 8.929 -19.504 -6.879 1.00 51.88 81 TYR A O 1
ATOM 642 N N . ARG A 1 82 ? 7.590 -17.749 -7.266 1.00 51.94 82 ARG A N 1
ATOM 643 C CA . ARG A 1 82 ? 6.637 -18.544 -8.060 1.00 51.94 82 ARG A CA 1
ATOM 644 C C . ARG A 1 82 ? 7.097 -18.733 -9.506 1.00 51.94 82 ARG A C 1
ATOM 646 O O . ARG A 1 82 ? 6.974 -19.837 -10.024 1.00 51.94 82 ARG A O 1
ATOM 653 N N . ASP A 1 83 ? 7.648 -17.693 -10.125 1.00 52.81 83 ASP A N 1
ATOM 654 C CA . ASP A 1 83 ? 8.093 -17.741 -11.523 1.00 52.81 83 ASP A CA 1
ATOM 655 C C . ASP A 1 83 ? 9.480 -18.386 -11.696 1.00 52.81 83 ASP A C 1
ATOM 657 O O . ASP A 1 83 ? 9.748 -18.963 -12.744 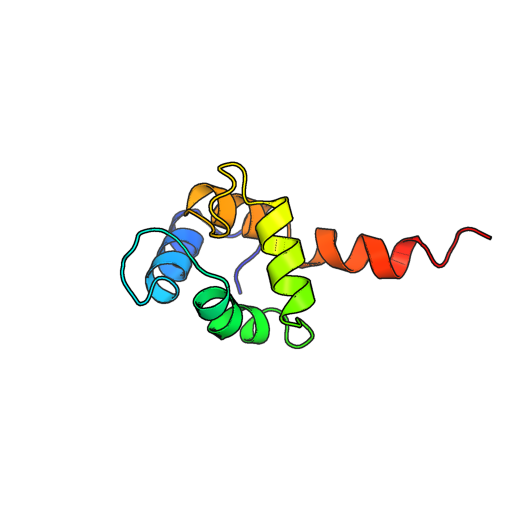1.00 52.81 83 ASP A O 1
ATOM 661 N N . VAL A 1 84 ? 10.344 -18.363 -10.669 1.00 55.41 84 VAL A N 1
ATOM 662 C CA . VAL A 1 84 ? 11.712 -18.919 -10.756 1.00 55.41 84 VAL A CA 1
ATOM 663 C C . VAL A 1 84 ? 11.843 -20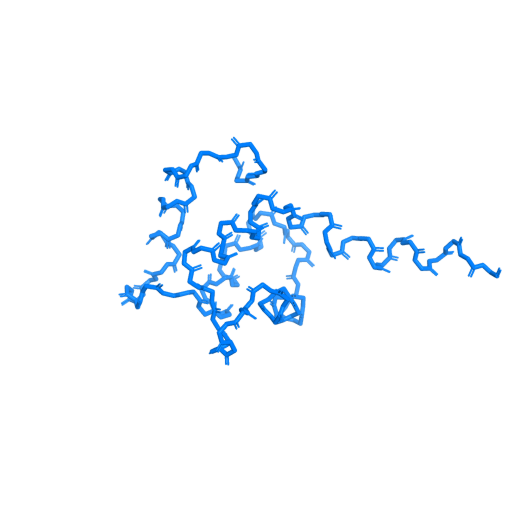.334 -10.170 1.00 55.41 84 VAL A C 1
ATOM 665 O O . VAL A 1 84 ? 12.713 -21.080 -10.604 1.00 55.41 84 VAL A O 1
ATOM 66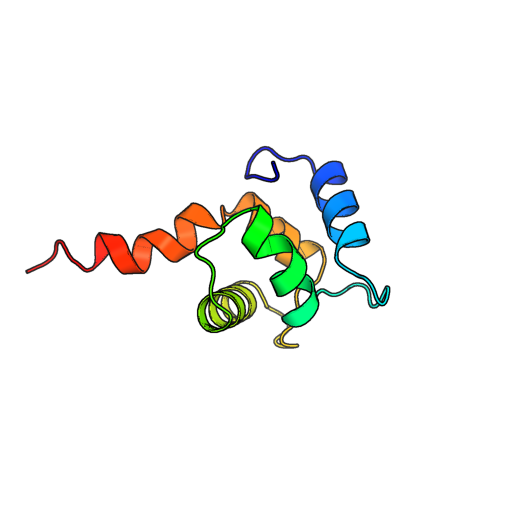8 N N . LEU A 1 85 ? 11.004 -20.752 -9.209 1.00 55.28 85 LEU A N 1
ATOM 669 C CA . LEU A 1 85 ? 11.149 -22.079 -8.571 1.00 55.28 85 LEU A CA 1
ATOM 670 C C . LEU A 1 85 ? 10.211 -23.168 -9.108 1.00 55.28 85 LEU A C 1
ATOM 672 O O . LEU A 1 85 ? 10.369 -24.323 -8.722 1.00 55.28 85 LEU A O 1
ATOM 676 N N . MET A 1 86 ? 9.265 -22.849 -9.999 1.00 56.38 86 MET A N 1
ATOM 677 C CA . MET A 1 86 ? 8.474 -23.875 -10.705 1.00 56.38 86 MET A CA 1
ATOM 678 C C . MET A 1 86 ? 9.117 -24.348 -12.018 1.00 56.38 86 MET A C 1
ATOM 680 O O . MET A 1 86 ? 8.624 -25.298 -12.613 1.00 56.38 86 MET A O 1
ATOM 684 N N . THR A 1 87 ? 10.213 -23.730 -12.473 1.00 49.62 87 THR A N 1
ATOM 685 C CA . THR A 1 87 ? 10.918 -24.140 -13.703 1.00 49.62 87 THR A CA 1
ATOM 686 C C . THR A 1 87 ? 12.019 -25.178 -13.473 1.00 49.62 87 THR A C 1
ATOM 688 O O . THR A 1 87 ? 12.590 -25.660 -14.442 1.00 49.62 87 THR A O 1
ATOM 691 N N . GLU A 1 88 ? 12.317 -25.538 -12.220 1.00 51.47 88 GLU A N 1
ATOM 692 C CA . GLU A 1 88 ? 13.376 -26.497 -11.846 1.00 51.47 88 GLU A CA 1
ATOM 693 C C . GLU A 1 88 ? 12.806 -27.724 -11.101 1.00 51.47 88 GLU A C 1
ATOM 695 O O . GLU A 1 88 ? 13.408 -28.242 -10.160 1.00 51.47 88 GLU A O 1
ATOM 700 N N . TYR A 1 89 ? 11.620 -28.191 -11.497 1.00 45.47 89 TYR A N 1
ATOM 701 C CA . TYR A 1 89 ? 11.141 -29.528 -11.136 1.00 45.47 89 TYR A CA 1
ATOM 702 C C . TYR A 1 89 ? 10.483 -30.167 -12.365 1.00 45.47 89 TYR A C 1
ATOM 704 O O . TYR A 1 89 ? 9.322 -29.888 -12.663 1.00 45.47 89 TYR A O 1
ATOM 712 N N . ASP A 1 90 ? 11.273 -30.959 -13.097 1.00 48.94 90 ASP A N 1
ATOM 713 C CA . ASP A 1 90 ? 10.809 -31.902 -14.129 1.00 48.94 90 ASP A CA 1
ATOM 714 C C . ASP A 1 90 ? 10.289 -33.186 -13.454 1.00 48.94 90 ASP A C 1
ATOM 716 O O . ASP A 1 90 ? 10.972 -33.678 -12.518 1.00 48.94 90 ASP A O 1
#

Sequence (90 aa):
MLGPDSTDDEIHEAFTILDADNSGQLDVNELAKVIPAIMPDTTLDTLHTMIRRYDKNYDNQLNLNEFTRLIKGGIGRDVVYRDVLMTEYD

pLDDT: mean 77.38, std 13.16, range [45.47, 92.44]

Foldseek 3Di:
DQALPDDLVRLVVVQVVLPPVPPQWHALVSCVVCVCVVPVPQDSVNSQVLQVVLVPVPPRIGHSVSSNCCRNVGVVVPSCCVVPVVVPDD

Radius of gyration: 13.32 Å; chains: 1; bounding box: 27×42×25 Å